Protein AF-A0A937P764-F1 (afdb_monomer)

Sequence (62 aa):
MLDESEDVQKGLGTLLRELWKKYPDETEDFLLKWKDDCGRLIIRYATEKMDKESNKRFKKSK

pLDDT: mean 85.69, std 8.94, range [53.72, 94.19]

Radius of gyration: 10.55 Å; Cα contacts (8 Å, |Δi|>4): 63; chains: 1; bounding box: 24×26×21 Å

Solvent-accessible surface area (backbone atoms only — not comparable to full-atom values): 3548 Å² total; per-residue (Å²): 99,77,63,82,50,64,69,59,27,47,50,52,4,49,50,45,34,59,42,32,78,78,39,44,68,66,41,48,54,52,46,64,75,37,49,80,74,32,47,68,55,24,57,52,46,30,41,68,85,50,55,78,71,67,47,60,73,64,53,64,82,129

Structure (mmCIF, N/CA/C/O backbone):
data_AF-A0A937P764-F1
#
_entry.id   AF-A0A937P764-F1
#
loop_
_atom_site.group_PDB
_atom_site.id
_atom_site.type_symbol
_atom_site.label_atom_id
_atom_site.label_alt_id
_atom_site.label_comp_id
_atom_site.label_asym_id
_atom_site.lab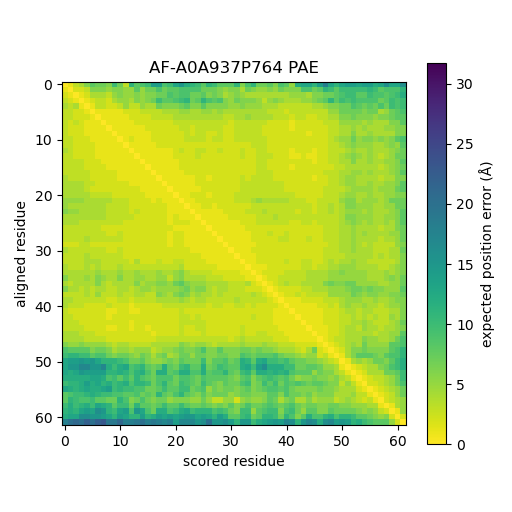el_entity_id
_atom_site.label_seq_id
_atom_site.pdbx_PDB_ins_code
_atom_site.Cartn_x
_atom_site.Cartn_y
_atom_site.Cartn_z
_atom_site.occupancy
_atom_site.B_iso_or_equiv
_atom_site.auth_seq_id
_atom_site.auth_comp_id
_atom_site.auth_asym_id
_atom_site.auth_atom_id
_atom_site.pdbx_PDB_model_num
ATOM 1 N N . MET A 1 1 ? 0.147 -6.876 -10.653 1.00 65.69 1 MET A N 1
ATOM 2 C CA . MET A 1 1 ? -0.049 -7.303 -9.247 1.00 65.69 1 MET A CA 1
ATOM 3 C C . MET A 1 1 ? 0.892 -8.434 -8.843 1.00 65.69 1 MET A C 1
ATOM 5 O O . MET A 1 1 ? 1.369 -8.387 -7.718 1.00 65.69 1 MET A O 1
ATOM 9 N N . LEU A 1 2 ? 1.154 -9.407 -9.727 1.00 83.19 2 LEU A N 1
ATOM 10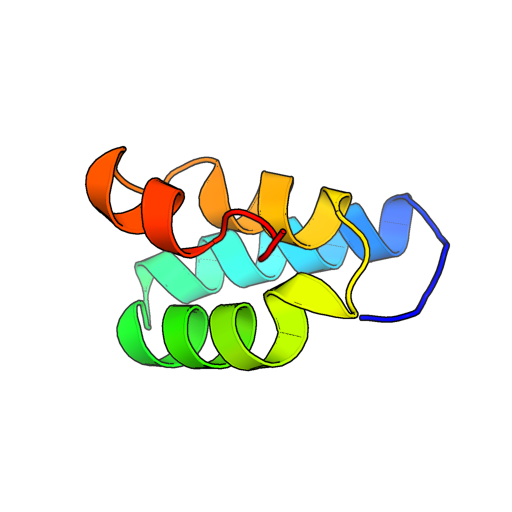 C CA . LEU A 1 2 ? 2.053 -10.546 -9.468 1.00 83.19 2 LEU A CA 1
ATOM 11 C C . LEU A 1 2 ? 3.505 -10.320 -9.921 1.00 83.19 2 LEU A C 1
ATOM 13 O O . LEU A 1 2 ? 4.344 -11.184 -9.715 1.00 83.19 2 LEU A O 1
ATOM 17 N N . ASP A 1 3 ? 3.787 -9.185 -10.566 1.00 84.62 3 ASP A N 1
ATOM 18 C CA . ASP A 1 3 ? 5.148 -8.825 -10.957 1.00 84.62 3 ASP A CA 1
ATOM 19 C C . ASP A 1 3 ? 6.012 -8.666 -9.700 1.00 84.62 3 ASP A C 1
ATOM 21 O O . ASP A 1 3 ? 5.636 -7.935 -8.777 1.00 84.62 3 ASP A O 1
ATOM 25 N N . GLU A 1 4 ? 7.134 -9.378 -9.651 1.00 85.06 4 GLU A N 1
ATOM 26 C CA . GLU A 1 4 ? 8.033 -9.422 -8.497 1.00 85.06 4 GLU A CA 1
ATOM 27 C C . GLU A 1 4 ? 8.982 -8.217 -8.434 1.00 85.06 4 GLU A C 1
ATOM 29 O O . GLU A 1 4 ? 9.600 -7.983 -7.396 1.00 85.06 4 GLU A O 1
ATOM 34 N N . SER A 1 5 ? 9.075 -7.419 -9.504 1.00 93.38 5 SER A N 1
ATOM 35 C CA . SER A 1 5 ? 9.929 -6.234 -9.546 1.00 93.38 5 SER A CA 1
ATOM 36 C C . SER A 1 5 ? 9.488 -5.190 -8.522 1.00 93.38 5 SER A C 1
ATOM 38 O O . SER A 1 5 ? 8.368 -4.671 -8.562 1.00 93.38 5 SER A O 1
ATOM 40 N N . GLU A 1 6 ? 10.400 -4.824 -7.619 1.00 89.94 6 GLU A N 1
ATOM 41 C CA . GLU A 1 6 ? 10.144 -3.800 -6.606 1.00 89.94 6 GLU A CA 1
ATOM 42 C C . GLU A 1 6 ? 9.747 -2.453 -7.215 1.00 89.94 6 GLU A C 1
ATOM 44 O O . GLU A 1 6 ? 8.851 -1.792 -6.688 1.00 89.94 6 GLU A O 1
ATOM 49 N N . ASP A 1 7 ? 10.387 -2.038 -8.309 1.00 92.75 7 ASP A N 1
ATOM 50 C CA . ASP A 1 7 ? 10.111 -0.750 -8.951 1.00 92.75 7 ASP A CA 1
ATOM 51 C C . ASP A 1 7 ? 8.709 -0.720 -9.560 1.00 92.75 7 ASP A C 1
ATOM 53 O O . ASP A 1 7 ? 7.984 0.270 -9.422 1.00 92.75 7 ASP A O 1
ATOM 57 N N . VAL A 1 8 ? 8.276 -1.842 -10.145 1.00 91.75 8 VAL A N 1
ATOM 58 C CA . VAL A 1 8 ? 6.912 -2.000 -10.663 1.00 91.75 8 VAL A CA 1
ATOM 59 C C . VAL A 1 8 ? 5.911 -1.964 -9.512 1.00 91.75 8 VAL A C 1
ATOM 61 O O . VAL A 1 8 ? 4.920 -1.238 -9.586 1.00 91.75 8 VAL A O 1
ATOM 64 N N . GLN A 1 9 ? 6.173 -2.679 -8.415 1.00 92.06 9 GLN A N 1
ATOM 65 C CA . GLN A 1 9 ? 5.288 -2.692 -7.247 1.00 92.06 9 GLN A CA 1
ATOM 66 C C . GLN A 1 9 ? 5.171 -1.312 -6.578 1.00 92.06 9 GLN A C 1
ATOM 68 O O . GLN A 1 9 ? 4.069 -0.893 -6.213 1.00 92.06 9 GLN A O 1
ATOM 73 N N . LYS A 1 10 ? 6.281 -0.575 -6.453 1.00 92.00 10 LYS A N 1
ATOM 74 C CA . LYS A 1 10 ? 6.314 0.800 -5.921 1.00 92.00 10 LYS A CA 1
ATOM 75 C C . LYS A 1 10 ? 5.573 1.774 -6.834 1.00 92.00 10 LYS A C 1
ATOM 77 O O . LYS A 1 10 ? 4.792 2.594 -6.344 1.00 92.00 10 LYS A O 1
ATOM 82 N N . GLY A 1 11 ? 5.776 1.665 -8.148 1.00 94.19 11 GLY A N 1
ATOM 83 C CA . GLY A 1 11 ? 5.063 2.463 -9.145 1.00 94.19 11 GLY A CA 1
ATOM 84 C C . GLY A 1 11 ? 3.554 2.228 -9.084 1.00 94.19 11 GLY A C 1
ATOM 85 O O . GLY A 1 11 ? 2.783 3.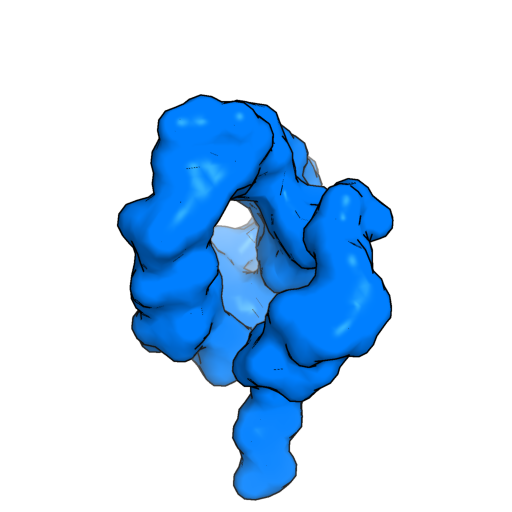181 -8.977 1.00 94.19 11 GLY A O 1
ATOM 86 N N . LEU A 1 12 ? 3.132 0.960 -9.047 1.00 92.94 12 LEU A N 1
ATOM 87 C CA . LEU A 1 12 ? 1.721 0.585 -8.957 1.00 92.94 12 LEU A CA 1
ATOM 88 C C . LEU A 1 12 ? 1.082 1.072 -7.650 1.00 92.94 12 LEU A C 1
ATOM 90 O O . LEU A 1 12 ? -0.007 1.640 -7.668 1.00 92.94 12 LEU A O 1
ATOM 94 N N . GLY A 1 13 ? 1.766 0.888 -6.518 1.00 93.25 13 GLY A N 1
ATOM 95 C CA . GLY A 1 13 ? 1.291 1.369 -5.221 1.00 93.25 13 GLY A CA 1
ATOM 96 C C . GLY A 1 13 ? 1.172 2.894 -5.170 1.00 93.25 13 GLY A C 1
ATOM 97 O O . GLY A 1 13 ? 0.196 3.419 -4.641 1.00 93.25 13 GLY A O 1
ATOM 98 N N . THR A 1 14 ? 2.116 3.616 -5.783 1.00 93.88 14 THR A N 1
ATOM 99 C CA . THR A 1 14 ? 2.064 5.084 -5.889 1.00 93.88 14 THR A CA 1
ATOM 100 C C . THR A 1 14 ? 0.890 5.543 -6.750 1.00 93.88 14 THR A C 1
ATOM 102 O O . THR A 1 14 ? 0.177 6.466 -6.363 1.00 93.88 14 THR A O 1
ATOM 105 N N . LEU A 1 15 ? 0.646 4.880 -7.884 1.00 93.81 15 LEU A N 1
ATOM 106 C CA . LEU A 1 15 ? -0.502 5.165 -8.743 1.00 93.81 15 LEU A CA 1
ATOM 107 C C . LEU A 1 15 ? -1.823 4.951 -7.997 1.00 93.81 15 LEU A C 1
ATOM 109 O O . LEU A 1 15 ? -2.676 5.834 -7.996 1.00 93.81 15 LEU A O 1
ATOM 113 N N . LEU A 1 16 ? -1.974 3.807 -7.325 1.00 92.69 16 LEU A N 1
ATOM 114 C CA . LEU A 1 16 ? -3.175 3.477 -6.555 1.00 92.69 16 LEU A CA 1
ATOM 115 C C . LEU A 1 16 ? -3.402 4.470 -5.410 1.00 92.69 16 LEU A C 1
ATOM 117 O O . LEU A 1 16 ? -4.536 4.853 -5.151 1.00 92.69 16 LEU A O 1
ATOM 121 N N . ARG A 1 17 ? -2.338 4.979 -4.782 1.00 92.25 17 ARG A N 1
ATOM 122 C CA . ARG A 1 17 ? -2.446 6.043 -3.775 1.00 92.25 17 ARG A CA 1
ATOM 123 C C . ARG A 1 17 ? -3.025 7.340 -4.345 1.00 92.25 17 ARG A C 1
ATOM 125 O O . ARG A 1 17 ? -3.817 8.000 -3.679 1.00 92.25 17 ARG A O 1
ATOM 132 N N . GLU A 1 18 ? -2.618 7.739 -5.549 1.00 93.25 18 GLU A N 1
ATOM 133 C CA . GLU A 1 18 ? -3.161 8.938 -6.201 1.00 93.25 18 GLU A CA 1
ATOM 134 C C . GLU A 1 18 ? -4.588 8.715 -6.717 1.00 93.25 18 GLU A C 1
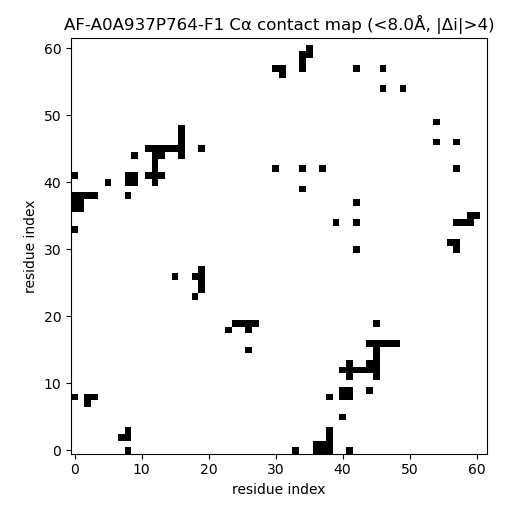ATOM 136 O O . GLU A 1 18 ? -5.413 9.626 -6.640 1.00 93.25 18 GLU A O 1
ATOM 141 N N . LEU A 1 19 ? -4.900 7.502 -7.184 1.00 92.56 19 LEU A N 1
ATOM 142 C CA . LEU A 1 19 ? -6.256 7.107 -7.561 1.00 92.56 19 LEU A CA 1
ATOM 143 C C . LEU A 1 19 ? -7.200 7.120 -6.364 1.00 92.56 19 LEU A C 1
ATOM 145 O O . LEU A 1 19 ? -8.284 7.674 -6.486 1.00 92.56 19 LEU A O 1
ATOM 149 N N . TRP A 1 20 ? -6.767 6.643 -5.197 1.00 90.69 20 TRP A N 1
ATOM 150 C CA . TRP A 1 20 ? -7.584 6.657 -3.983 1.00 90.69 20 TRP A CA 1
ATOM 151 C C . TRP A 1 20 ? -8.037 8.071 -3.586 1.00 90.69 20 TRP A C 1
ATOM 153 O O . TRP A 1 20 ? -9.160 8.252 -3.134 1.00 90.69 20 TRP A O 1
ATOM 163 N N . LYS A 1 21 ? -7.222 9.107 -3.833 1.00 87.44 21 LYS A N 1
ATOM 164 C CA . LYS A 1 21 ? -7.617 10.505 -3.564 1.00 87.44 21 LYS A CA 1
ATOM 165 C C . LYS A 1 21 ? -8.773 10.994 -4.443 1.00 87.44 21 LYS A C 1
ATOM 167 O O . LYS A 1 21 ? -9.436 11.959 -4.077 1.00 87.44 21 LYS A O 1
ATOM 172 N N . LYS A 1 22 ? -8.954 10.400 -5.626 1.00 91.69 22 LYS A N 1
ATOM 173 C CA . LYS A 1 22 ? -9.979 10.789 -6.610 1.00 91.69 22 LYS A CA 1
ATOM 174 C C . LYS A 1 22 ? -11.171 9.830 -6.622 1.0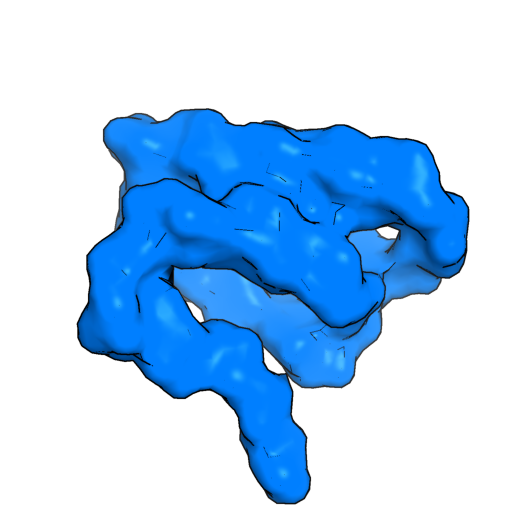0 91.69 22 LYS A C 1
ATOM 176 O O . LYS A 1 22 ? -12.298 10.278 -6.777 1.00 91.69 22 LYS A O 1
ATOM 181 N N . TYR A 1 23 ? -10.895 8.542 -6.449 1.00 91.94 23 TYR A N 1
ATOM 182 C CA . TYR A 1 23 ? -11.818 7.416 -6.552 1.00 91.94 23 TYR A CA 1
ATOM 183 C C . TYR A 1 23 ? -11.551 6.441 -5.394 1.00 91.94 23 TYR A C 1
ATOM 185 O O . TYR A 1 23 ? -10.984 5.362 -5.609 1.00 91.94 23 TYR A O 1
ATOM 193 N N . PRO A 1 24 ? -11.865 6.837 -4.147 1.00 88.31 24 PRO A N 1
ATOM 194 C CA . PRO A 1 24 ? -11.535 6.040 -2.974 1.00 88.31 24 PRO A CA 1
ATOM 195 C C . PRO A 1 24 ? -12.217 4.672 -3.015 1.00 88.31 24 PRO A C 1
ATOM 197 O O . PRO A 1 24 ? -11.516 3.668 -2.944 1.00 88.31 24 PRO A O 1
ATOM 200 N N . ASP A 1 25 ? -13.532 4.621 -3.240 1.00 89.38 25 ASP A N 1
ATOM 201 C CA . ASP A 1 25 ? -14.309 3.374 -3.214 1.00 89.38 25 ASP A CA 1
ATOM 202 C C . ASP A 1 25 ? -13.831 2.361 -4.269 1.00 89.38 25 ASP A C 1
ATOM 204 O O . ASP A 1 25 ? -13.518 1.218 -3.943 1.00 89.38 25 ASP A O 1
ATOM 208 N N . GLU A 1 26 ? -13.664 2.796 -5.524 1.00 92.06 26 GLU A N 1
ATOM 209 C CA . GLU A 1 26 ? -13.191 1.933 -6.619 1.00 92.06 26 GLU A CA 1
ATOM 210 C C . GLU A 1 26 ? -11.773 1.405 -6.363 1.00 92.06 26 GLU A C 1
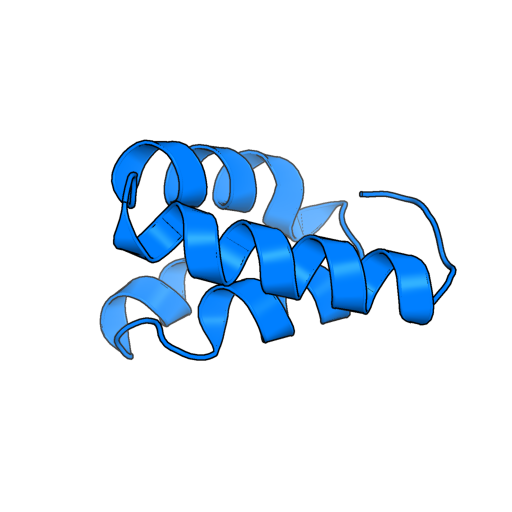ATOM 212 O O . GLU A 1 26 ? -11.448 0.251 -6.665 1.00 92.06 26 GLU A O 1
ATOM 217 N N . THR A 1 27 ? -10.913 2.251 -5.789 1.00 91.44 27 THR A N 1
ATOM 218 C CA . THR A 1 27 ? -9.541 1.865 -5.456 1.00 91.44 27 THR A CA 1
ATOM 219 C C . THR A 1 27 ? -9.519 0.875 -4.295 1.00 91.44 27 THR A C 1
ATOM 221 O O . THR A 1 27 ? -8.743 -0.081 -4.323 1.00 91.44 27 THR A O 1
ATOM 224 N N . GLU A 1 28 ? -10.366 1.071 -3.284 1.00 90.31 28 GLU A N 1
ATOM 225 C CA . GLU A 1 28 ? -10.499 0.154 -2.154 1.00 90.31 28 GLU A CA 1
ATOM 226 C C . GLU A 1 28 ? -11.027 -1.212 -2.601 1.00 90.31 28 GLU A C 1
ATOM 228 O O . GLU A 1 28 ? -10.412 -2.223 -2.257 1.00 90.31 28 GLU A O 1
ATOM 233 N N . ASP A 1 29 ? -12.067 -1.265 -3.437 1.00 91.69 29 ASP A N 1
ATOM 234 C CA . ASP A 1 29 ? -12.585 -2.516 -4.008 1.00 91.69 29 ASP A CA 1
ATOM 235 C C . ASP A 1 29 ? -11.520 -3.256 -4.824 1.00 91.69 29 ASP A C 1
ATOM 237 O O . ASP A 1 29 ? -11.334 -4.473 -4.691 1.00 91.69 29 ASP A O 1
ATOM 241 N N . PHE A 1 30 ? -10.754 -2.521 -5.635 1.00 91.62 30 PHE A N 1
ATOM 2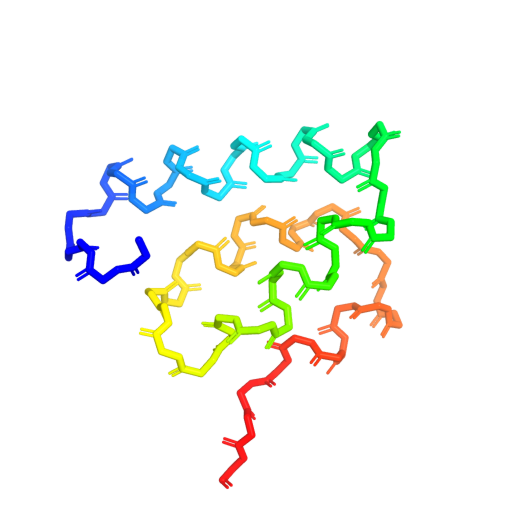42 C CA . PHE A 1 30 ? -9.655 -3.101 -6.397 1.00 91.62 30 PHE A CA 1
ATOM 243 C C . PHE A 1 30 ? -8.559 -3.659 -5.483 1.00 91.62 30 PHE A C 1
ATOM 245 O O . PHE A 1 30 ? -8.090 -4.781 -5.682 1.00 91.62 30 PHE A O 1
ATOM 252 N N . LEU A 1 31 ? -8.149 -2.907 -4.460 1.00 90.25 31 LEU A N 1
ATOM 253 C CA . LEU A 1 31 ? -7.140 -3.350 -3.501 1.00 90.25 31 LEU A CA 1
ATOM 254 C C . LEU A 1 31 ? -7.623 -4.557 -2.691 1.00 90.25 31 LEU A C 1
ATOM 256 O O . LEU A 1 31 ? -6.843 -5.484 -2.495 1.00 90.25 31 LEU A O 1
ATOM 260 N N . LEU A 1 32 ? -8.888 -4.584 -2.260 1.00 90.12 32 LEU A N 1
ATOM 261 C CA . LEU A 1 32 ? -9.484 -5.707 -1.531 1.00 90.12 32 LEU A CA 1
ATOM 262 C C . LEU A 1 32 ? -9.487 -6.983 -2.371 1.00 90.12 32 LEU A C 1
ATOM 264 O O . LEU A 1 32 ? -9.123 -8.039 -1.858 1.00 90.12 32 LEU A O 1
ATOM 268 N N . LYS A 1 33 ? -9.819 -6.876 -3.663 1.00 91.06 33 LYS A N 1
ATOM 269 C CA . LYS A 1 33 ? -9.794 -8.002 -4.607 1.00 91.06 33 LYS A CA 1
ATOM 270 C C . LYS A 1 33 ? -8.411 -8.645 -4.732 1.00 91.06 33 LYS A C 1
ATOM 272 O O . LYS A 1 33 ? -8.326 -9.847 -4.944 1.00 91.06 33 LYS A O 1
ATOM 277 N N . TRP A 1 34 ? -7.342 -7.858 -4.619 1.00 89.19 34 TRP A N 1
ATOM 278 C CA . TRP A 1 34 ? -5.967 -8.316 -4.851 1.00 89.19 34 TRP A CA 1
ATOM 279 C C . TRP A 1 34 ? -5.118 -8.425 -3.578 1.00 89.19 34 TRP A C 1
ATOM 281 O O . TRP A 1 34 ? -3.948 -8.798 -3.665 1.00 89.19 34 TRP A O 1
ATOM 291 N N . LYS A 1 35 ? -5.660 -8.1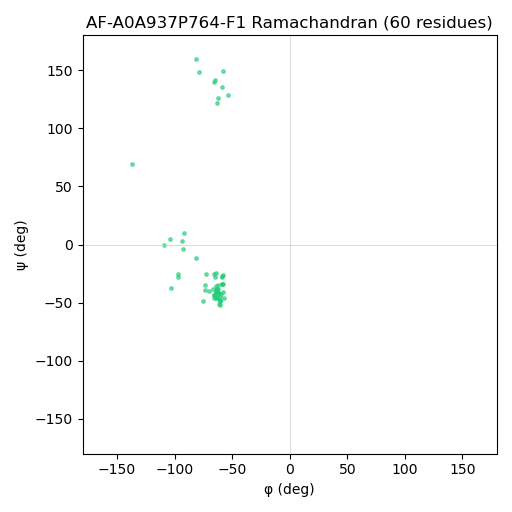05 -2.396 1.00 85.25 35 LYS A N 1
ATOM 292 C CA . LYS A 1 35 ? -4.887 -7.925 -1.150 1.00 85.25 35 LYS A CA 1
ATOM 293 C C . LYS A 1 35 ? -4.072 -9.148 -0.717 1.00 85.25 35 LYS A C 1
ATOM 295 O O . LYS A 1 35 ? -3.074 -8.982 -0.012 1.00 85.25 35 LYS A O 1
ATOM 300 N N . ASP A 1 36 ? -4.519 -10.350 -1.081 1.00 85.44 36 ASP A N 1
ATOM 301 C CA . ASP A 1 36 ? -3.901 -11.613 -0.668 1.00 85.44 36 ASP A CA 1
ATOM 302 C C . ASP A 1 36 ? -2.937 -12.179 -1.728 1.00 85.44 36 ASP A C 1
ATOM 304 O O . ASP A 1 36 ? -1.973 -12.851 -1.352 1.00 85.44 36 ASP A O 1
ATOM 308 N N . ASP A 1 37 ? -3.145 -11.833 -3.003 1.00 87.12 37 ASP A N 1
ATOM 309 C CA . ASP A 1 37 ? -2.359 -12.310 -4.150 1.00 87.12 37 ASP A CA 1
ATOM 310 C C . ASP A 1 37 ? -1.253 -11.341 -4.592 1.00 87.12 37 ASP A C 1
ATOM 312 O O . ASP A 1 37 ? -0.245 -11.761 -5.155 1.00 87.12 37 ASP A O 1
ATOM 316 N N . CYS A 1 38 ? -1.417 -10.033 -4.377 1.00 86.75 38 CYS A N 1
ATOM 317 C CA . CYS A 1 38 ? -0.450 -9.048 -4.859 1.00 86.75 38 CYS A CA 1
ATOM 318 C C . CYS A 1 38 ? 0.784 -8.891 -3.961 1.00 86.75 38 CYS A C 1
ATOM 320 O O . CYS A 1 38 ? 0.775 -9.175 -2.759 1.00 86.75 38 CYS A O 1
ATOM 322 N N . GLY A 1 39 ? 1.852 -8.352 -4.557 1.00 86.62 39 GLY A N 1
ATOM 323 C CA . GLY A 1 39 ? 3.054 -7.961 -3.830 1.00 86.62 39 GLY A CA 1
ATOM 324 C C . GLY A 1 39 ? 2.736 -7.026 -2.660 1.00 86.62 39 GLY A C 1
ATOM 325 O O . GLY A 1 39 ? 2.071 -5.998 -2.813 1.00 86.62 39 GLY A O 1
ATOM 326 N N . ARG A 1 40 ? 3.242 -7.357 -1.465 1.00 87.50 40 ARG A N 1
ATOM 327 C CA . ARG A 1 40 ? 2.937 -6.627 -0.219 1.00 87.50 40 ARG A CA 1
ATOM 328 C C . ARG A 1 40 ? 3.326 -5.145 -0.287 1.00 87.50 40 ARG A C 1
ATOM 330 O O . ARG A 1 40 ? 2.709 -4.324 0.395 1.00 87.50 40 ARG A O 1
ATOM 337 N N . LEU A 1 41 ? 4.324 -4.800 -1.106 1.00 90.31 41 LEU A N 1
ATOM 338 C CA . LEU A 1 41 ? 4.742 -3.418 -1.342 1.00 90.31 41 LEU A CA 1
ATOM 339 C C . LEU A 1 41 ? 3.644 -2.588 -2.010 1.00 90.31 41 LEU A C 1
ATOM 341 O O . LEU A 1 41 ? 3.481 -1.428 -1.640 1.00 90.31 41 LEU A O 1
ATOM 345 N N . ILE A 1 42 ? 2.852 -3.175 -2.913 1.00 91.25 42 ILE A N 1
ATOM 346 C CA . ILE A 1 42 ? 1.759 -2.472 -3.598 1.00 91.25 42 ILE A CA 1
ATOM 347 C C . ILE A 1 42 ? 0.741 -1.984 -2.568 1.00 91.25 42 ILE A C 1
ATOM 349 O O . ILE A 1 42 ? 0.448 -0.791 -2.520 1.00 91.25 42 ILE A O 1
ATOM 353 N N . ILE A 1 43 ? 0.271 -2.881 -1.691 1.00 90.25 43 ILE A N 1
ATOM 354 C CA . ILE A 1 43 ? -0.668 -2.528 -0.617 1.00 90.25 43 ILE A CA 1
ATOM 355 C C . ILE A 1 43 ? -0.043 -1.497 0.323 1.00 90.25 43 ILE A C 1
ATOM 357 O O . ILE A 1 43 ? -0.679 -0.502 0.644 1.00 90.25 43 ILE A O 1
ATOM 361 N N . ARG A 1 44 ? 1.219 -1.684 0.726 1.00 89.19 44 ARG A N 1
ATOM 362 C CA . ARG A 1 44 ? 1.906 -0.752 1.632 1.00 89.19 44 ARG A CA 1
ATOM 363 C C . ARG A 1 44 ? 1.947 0.677 1.083 1.00 89.19 44 ARG A C 1
ATOM 365 O O . ARG A 1 44 ? 1.683 1.610 1.833 1.00 89.19 44 ARG A O 1
ATOM 372 N N . TYR A 1 45 ? 2.296 0.846 -0.191 1.00 92.19 45 TYR A N 1
ATOM 373 C CA . TYR A 1 45 ? 2.376 2.164 -0.824 1.00 92.19 45 TYR A CA 1
ATOM 374 C C . TYR A 1 45 ? 0.989 2.748 -1.108 1.00 92.19 45 TYR A C 1
ATOM 376 O O . TYR A 1 45 ? 0.776 3.940 -0.887 1.00 92.19 45 TYR A O 1
ATOM 384 N N . ALA A 1 46 ? 0.038 1.914 -1.536 1.00 90.81 46 ALA A N 1
ATOM 385 C CA . ALA A 1 46 ? -1.330 2.340 -1.804 1.00 90.81 46 ALA A CA 1
ATOM 386 C C . ALA A 1 46 ? -2.041 2.835 -0.533 1.00 90.81 46 ALA A C 1
ATOM 388 O O . ALA A 1 46 ? -2.736 3.847 -0.578 1.00 90.81 46 ALA A O 1
ATOM 389 N N . THR A 1 47 ? -1.823 2.176 0.614 1.00 87.81 47 THR A N 1
ATOM 390 C CA . THR A 1 47 ? -2.497 2.508 1.880 1.00 87.81 47 THR A CA 1
ATOM 391 C C . THR A 1 47 ? -1.721 3.469 2.788 1.00 87.81 47 THR A C 1
ATOM 393 O O . THR A 1 47 ? -2.187 3.793 3.880 1.00 87.81 47 THR A O 1
ATOM 396 N N . GLU A 1 48 ? -0.556 3.974 2.362 1.00 85.88 48 GLU A N 1
ATOM 397 C CA . GLU A 1 48 ? 0.325 4.826 3.185 1.00 85.88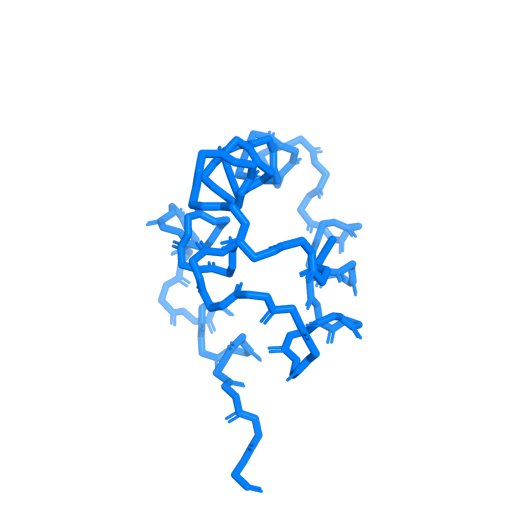 48 GLU A CA 1
ATOM 398 C C . GLU A 1 48 ? -0.361 6.110 3.685 1.00 85.88 48 GLU A C 1
ATOM 400 O O . GLU A 1 48 ? -0.081 6.588 4.785 1.00 85.88 48 GLU A O 1
ATOM 405 N N . LYS A 1 49 ? -1.263 6.672 2.874 1.00 80.25 49 LYS A N 1
ATOM 406 C CA . LYS A 1 49 ? -2.001 7.907 3.177 1.00 80.25 49 LYS A CA 1
ATOM 407 C C . LYS A 1 49 ? -3.455 7.665 3.589 1.00 80.25 49 LYS A C 1
ATOM 409 O O . LYS A 1 49 ? -4.176 8.637 3.780 1.00 80.25 49 LYS A O 1
ATOM 414 N N . MET A 1 50 ? -3.867 6.406 3.731 1.00 82.38 50 MET A N 1
ATOM 415 C CA . MET A 1 50 ? -5.211 6.057 4.186 1.00 82.38 50 MET A CA 1
ATOM 416 C C . MET A 1 50 ? -5.342 6.200 5.701 1.00 82.38 50 MET A C 1
ATOM 418 O O . MET A 1 50 ? -4.397 5.935 6.453 1.00 82.38 50 MET A O 1
ATOM 422 N N . ASP A 1 51 ? -6.544 6.543 6.158 1.00 76.06 51 ASP A N 1
ATOM 423 C CA . ASP A 1 51 ? -6.880 6.575 7.576 1.00 76.06 51 ASP A CA 1
ATOM 424 C C . ASP A 1 51 ? -6.676 5.214 8.256 1.00 76.06 51 ASP A C 1
ATOM 426 O O . ASP A 1 51 ? -6.829 4.137 7.667 1.00 76.06 51 ASP A O 1
ATOM 430 N N . LYS A 1 52 ? -6.334 5.256 9.550 1.00 66.88 52 LYS A N 1
ATOM 431 C CA . LYS A 1 52 ? -6.003 4.061 10.349 1.00 66.88 52 LYS A CA 1
ATOM 432 C C . LYS A 1 52 ? -7.132 3.026 10.393 1.00 66.88 52 LYS A C 1
ATOM 434 O O . LYS A 1 52 ? -6.843 1.850 10.616 1.00 66.88 52 LYS A O 1
ATOM 439 N N . GLU A 1 53 ? -8.388 3.436 10.226 1.00 67.50 53 GLU A N 1
ATOM 440 C CA . GLU A 1 53 ? -9.533 2.522 10.158 1.00 67.50 53 GLU A CA 1
ATOM 441 C C . GLU A 1 53 ? -9.620 1.789 8.820 1.00 67.50 53 GLU A C 1
ATOM 443 O O . GLU A 1 53 ? -9.686 0.558 8.822 1.00 67.50 53 GLU A O 1
ATOM 448 N N . SER A 1 54 ? -9.517 2.498 7.695 1.00 68.69 54 SER A N 1
ATOM 449 C CA . SER A 1 54 ? -9.535 1.891 6.357 1.00 68.69 54 SER A CA 1
ATOM 450 C C . SER A 1 54 ? -8.340 0.959 6.155 1.00 68.69 54 SER A C 1
ATOM 452 O O . SER A 1 54 ? -8.483 -0.158 5.661 1.00 68.69 54 SER A O 1
ATOM 454 N N . ASN A 1 55 ? -7.166 1.333 6.674 1.00 69.31 55 ASN A N 1
ATOM 455 C CA . ASN A 1 55 ? -5.948 0.526 6.553 1.00 69.31 55 ASN A CA 1
ATOM 456 C C . ASN A 1 55 ? -6.044 -0.841 7.271 1.00 69.31 55 ASN A C 1
ATOM 458 O O . ASN A 1 55 ? -5.380 -1.807 6.891 1.00 69.31 55 ASN A O 1
ATOM 462 N N . LYS A 1 56 ? -6.910 -0.984 8.289 1.00 74.19 56 LYS A N 1
ATOM 463 C CA . LYS A 1 56 ? -7.128 -2.286 8.950 1.00 74.19 56 LYS A CA 1
ATOM 464 C C . LYS A 1 56 ? -7.752 -3.321 8.010 1.00 74.19 56 LYS A C 1
ATOM 466 O O . LYS A 1 56 ? -7.490 -4.507 8.204 1.00 74.19 56 LYS A O 1
ATOM 471 N N . ARG A 1 57 ? -8.520 -2.890 7.002 1.00 77.56 57 ARG A N 1
ATOM 472 C CA . ARG A 1 57 ? -9.218 -3.769 6.045 1.00 77.56 57 ARG A CA 1
ATOM 473 C C . ARG A 1 57 ? -8.267 -4.441 5.049 1.00 77.56 57 ARG A C 1
ATOM 475 O O . ARG A 1 57 ? -8.537 -5.547 4.599 1.00 77.56 57 ARG A O 1
ATOM 482 N N . PHE A 1 58 ? -7.110 -3.831 4.784 1.00 78.81 58 PHE A N 1
ATOM 483 C CA . PHE A 1 58 ? -6.094 -4.334 3.845 1.00 78.81 58 PHE A CA 1
ATOM 484 C C . PHE A 1 58 ? -5.024 -5.226 4.500 1.00 78.81 58 PHE A C 1
ATOM 486 O O . PHE A 1 58 ? -4.003 -5.584 3.895 1.00 78.81 58 PHE A O 1
ATOM 493 N N . LYS A 1 59 ? -5.226 -5.616 5.765 1.00 74.75 59 LYS A N 1
ATOM 494 C CA . LYS A 1 59 ? -4.399 -6.654 6.387 1.00 74.75 59 LYS A CA 1
ATOM 495 C C . LYS A 1 59 ? -4.633 -7.986 5.668 1.00 74.75 59 LYS A C 1
ATOM 497 O O . LYS A 1 59 ? -5.746 -8.295 5.244 1.00 74.75 59 LYS A O 1
ATOM 502 N N . LYS A 1 60 ? -3.554 -8.758 5.502 1.00 70.50 60 LYS A N 1
ATOM 503 C CA . LYS A 1 60 ? -3.649 -10.092 4.903 1.00 70.50 60 LYS A CA 1
ATOM 504 C C . LYS A 1 60 ? -4.593 -10.930 5.764 1.00 70.50 60 LYS A C 1
ATOM 506 O O . LYS A 1 60 ? -4.501 -10.849 6.994 1.00 70.50 60 LYS A O 1
ATOM 511 N N . SER A 1 61 ? -5.500 -11.670 5.135 1.00 69.62 61 SER A N 1
ATOM 512 C CA . SER A 1 61 ? -6.282 -12.654 5.887 1.00 69.62 61 SER A CA 1
ATOM 513 C C . SER A 1 61 ? -5.321 -13.743 6.375 1.00 69.62 61 SER A C 1
ATOM 515 O O . SER A 1 61 ? -4.353 -14.061 5.682 1.00 69.62 61 SER A O 1
ATOM 517 N N . LYS A 1 62 ? -5.513 -14.201 7.614 1.00 53.72 62 LYS A N 1
ATOM 518 C CA . LYS A 1 62 ? -4.643 -15.192 8.258 1.00 53.72 62 LYS A CA 1
ATOM 519 C C . LYS A 1 62 ? -4.881 -16.583 7.685 1.00 53.72 62 LYS A C 1
ATOM 521 O O . LYS A 1 62 ? -6.060 -16.872 7.389 1.00 53.72 62 LYS A O 1
#

Mean predicted aligned error: 4.43 Å

Foldseek 3Di:
DQDPDPVVLLVLLQVLLVCCVVPVPVSLVVLLVCLQPDDVSSLCSNCVPPDPVSNVSSPHDD

Secondary structure (DSSP, 8-state):
-----HHHHHHHHHHHHHHHTT-HHHHHHHHHHHTTTS-HHHHHHHTTTS-HHHHHHTSPP-